Protein AF-A0A6C1BRN6-F1 (afdb_monomer_lite)

pLDDT: mean 79.65, std 22.31, range [35.38, 98.5]

Structure (mmCIF, N/CA/C/O backbone):
data_AF-A0A6C1BRN6-F1
#
_entry.id   AF-A0A6C1BRN6-F1
#
loop_
_atom_site.group_PDB
_atom_site.id
_atom_site.type_symbol
_atom_site.label_atom_id
_atom_site.label_alt_id
_atom_site.label_comp_id
_atom_site.label_asym_id
_atom_site.label_entity_id
_atom_site.label_seq_id
_atom_site.pdbx_PDB_ins_code
_atom_site.Cartn_x
_atom_site.Cartn_y
_atom_site.Cartn_z
_atom_site.occupancy
_atom_site.B_iso_or_equiv
_atom_site.auth_seq_id
_atom_site.auth_comp_id
_atom_site.auth_asym_id
_atom_site.auth_atom_id
_atom_site.pdbx_PDB_model_num
ATOM 1 N N . MET A 1 1 ? -15.919 62.229 39.382 1.00 37.22 1 MET A N 1
ATOM 2 C CA . MET A 1 1 ? -16.011 63.079 38.175 1.00 37.22 1 MET A CA 1
ATOM 3 C C . MET A 1 1 ? -14.932 62.660 37.191 1.00 37.22 1 MET A C 1
ATOM 5 O O . MET A 1 1 ? -13.781 62.883 37.513 1.00 37.22 1 MET A O 1
ATOM 9 N N . ARG A 1 2 ? -15.351 62.131 36.026 1.00 44.00 2 AR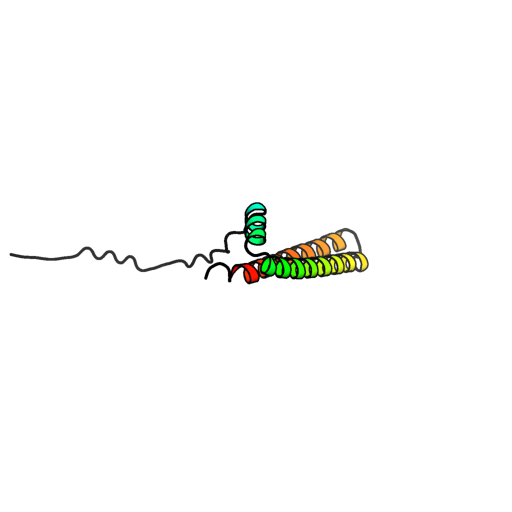G A N 1
ATOM 10 C CA . ARG A 1 2 ? -14.684 62.185 34.702 1.00 44.00 2 ARG A CA 1
ATOM 11 C C . ARG A 1 2 ? -13.297 61.509 34.572 1.00 44.00 2 ARG A C 1
ATOM 13 O O . ARG A 1 2 ? -12.445 61.709 35.409 1.00 44.00 2 ARG A O 1
ATOM 20 N N . LYS A 1 3 ? -12.945 60.781 33.511 1.00 41.94 3 LYS A N 1
ATOM 21 C CA . LYS A 1 3 ? -13.578 60.415 32.231 1.00 41.94 3 LYS A CA 1
ATOM 22 C C . LYS A 1 3 ? -12.602 59.455 31.515 1.00 41.94 3 LYS A C 1
ATOM 24 O O . LYS A 1 3 ? -11.403 59.665 31.620 1.00 41.94 3 LYS A O 1
ATOM 29 N N . ALA A 1 4 ? -13.182 58.551 30.719 1.00 50.88 4 ALA A N 1
ATOM 30 C CA . ALA A 1 4 ? -12.688 58.005 29.443 1.00 50.88 4 ALA A CA 1
ATOM 31 C C . ALA A 1 4 ? -11.421 57.117 29.456 1.00 50.88 4 ALA A C 1
ATOM 33 O O . ALA A 1 4 ? -10.355 57.551 29.862 1.00 50.88 4 ALA A O 1
ATOM 34 N N . LEU A 1 5 ? -11.548 55.818 29.131 1.00 46.06 5 LEU A N 1
ATOM 35 C CA . LEU A 1 5 ? -11.596 55.232 27.763 1.00 46.06 5 LEU A CA 1
ATOM 36 C C . LEU A 1 5 ? -10.265 55.436 27.011 1.00 46.06 5 LEU A C 1
ATOM 38 O O . LEU A 1 5 ? -9.751 56.539 26.982 1.00 46.06 5 LEU A O 1
ATOM 42 N N . ALA A 1 6 ? -9.679 54.483 26.294 1.00 46.31 6 ALA A N 1
ATOM 43 C CA . ALA A 1 6 ? -10.056 53.133 25.905 1.00 46.31 6 ALA A CA 1
ATOM 44 C C . ALA A 1 6 ? -8.781 52.471 25.360 1.00 46.31 6 ALA A C 1
ATOM 46 O O . ALA A 1 6 ? -8.067 53.090 24.573 1.00 46.31 6 ALA A O 1
ATOM 47 N N . ILE A 1 7 ? -8.503 51.223 25.734 1.00 51.47 7 ILE A N 1
ATOM 48 C CA . ILE A 1 7 ? -7.490 50.418 25.046 1.00 51.47 7 ILE A CA 1
ATOM 49 C C . ILE A 1 7 ? -8.252 49.507 24.088 1.00 51.47 7 ILE A C 1
ATOM 51 O O . ILE A 1 7 ? -8.774 48.463 24.468 1.00 51.47 7 ILE A O 1
ATOM 55 N N . LEU A 1 8 ? -8.375 49.968 22.845 1.00 44.88 8 LEU A N 1
ATOM 56 C CA . LEU A 1 8 ? -8.818 49.170 21.709 1.00 44.88 8 LEU A CA 1
ATOM 57 C C . LEU A 1 8 ? -7.662 48.262 21.278 1.00 44.88 8 LEU A C 1
ATOM 59 O O . LEU A 1 8 ? -6.878 48.611 20.400 1.00 44.88 8 LEU A O 1
ATOM 63 N N . THR A 1 9 ? -7.550 47.081 21.878 1.00 54.16 9 THR A N 1
ATOM 64 C CA . THR A 1 9 ? -6.794 45.975 21.281 1.00 54.16 9 THR A CA 1
ATOM 65 C C . THR A 1 9 ? -7.710 45.221 20.327 1.00 54.16 9 THR A C 1
ATOM 67 O O . THR A 1 9 ? -8.339 44.220 20.664 1.00 54.16 9 THR A O 1
ATOM 70 N N . ALA A 1 10 ? -7.788 45.729 19.099 1.00 46.69 10 ALA A N 1
ATOM 71 C CA . ALA A 1 10 ? -8.308 44.989 17.961 1.00 46.69 10 ALA A CA 1
ATOM 72 C C . ALA A 1 10 ? -7.311 43.877 17.586 1.00 46.69 10 ALA A C 1
ATOM 74 O O . ALA A 1 10 ? -6.494 44.033 16.683 1.00 46.69 10 ALA A O 1
ATOM 75 N N . LEU A 1 11 ? -7.373 42.740 18.281 1.00 50.22 11 LEU A N 1
ATOM 76 C CA . LEU A 1 11 ? -6.836 41.478 17.769 1.00 50.22 11 LEU A CA 1
ATOM 77 C C . LEU A 1 11 ? -7.850 40.931 16.762 1.00 50.22 11 LEU A C 1
ATOM 79 O O . LEU A 1 11 ? -8.642 40.035 17.047 1.00 50.22 11 LEU A O 1
ATOM 83 N N . ALA A 1 12 ? -7.863 41.566 15.590 1.00 46.47 12 ALA A N 1
ATOM 84 C CA . ALA A 1 12 ? -8.566 41.070 14.426 1.00 46.47 12 ALA A CA 1
ATOM 85 C C . ALA A 1 12 ? -7.962 39.719 14.041 1.00 46.47 12 ALA A C 1
ATOM 87 O O . ALA A 1 12 ? -6.748 39.575 13.875 1.00 46.47 12 ALA A O 1
ATOM 88 N N . GLY A 1 13 ? -8.848 38.732 13.958 1.00 48.59 13 GLY A N 1
ATOM 89 C CA . GLY A 1 13 ? -8.530 37.358 13.650 1.00 48.59 13 GLY A CA 1
ATOM 90 C C . GLY A 1 13 ? -7.718 37.219 12.372 1.00 48.59 13 GLY A C 1
ATOM 91 O O . GLY A 1 13 ? -8.137 37.625 11.297 1.00 48.59 13 GLY A O 1
ATOM 92 N N . PHE A 1 14 ? -6.607 36.516 12.503 1.00 42.97 14 PHE A N 1
ATOM 93 C CA . PHE A 1 14 ? -6.263 35.473 11.559 1.00 42.97 14 PHE A CA 1
ATOM 94 C C . PHE A 1 14 ? -6.063 34.217 12.393 1.00 42.97 14 PHE A C 1
ATOM 96 O O . PHE A 1 14 ? -4.945 33.816 12.706 1.00 42.97 14 PHE A O 1
ATOM 103 N N . SER A 1 15 ? -7.185 33.603 12.779 1.00 42.88 15 SER A N 1
ATOM 104 C CA . SER A 1 15 ? -7.213 32.164 12.998 1.00 42.88 15 SER A CA 1
ATOM 105 C C . SER A 1 15 ? -6.847 31.557 11.655 1.00 42.88 15 SER A C 1
ATOM 107 O O . SER A 1 15 ? -7.708 31.282 10.819 1.00 42.88 15 SER A O 1
ATOM 109 N N . THR A 1 16 ? -5.549 31.416 11.404 1.00 47.31 16 THR A N 1
ATOM 110 C CA . THR A 1 16 ? -5.083 30.408 10.480 1.00 47.31 16 THR A CA 1
ATOM 111 C C . THR A 1 16 ? -5.686 29.123 11.023 1.00 47.31 16 THR A C 1
ATOM 113 O O . THR A 1 16 ? -5.269 28.583 12.046 1.00 47.31 16 THR A O 1
ATOM 116 N N . LEU A 1 17 ? -6.765 28.678 10.376 1.00 43.59 17 LEU A N 1
ATOM 117 C CA . LEU A 1 17 ? -7.080 27.271 10.261 1.00 43.59 17 LEU A CA 1
ATOM 118 C C . LEU A 1 17 ? -5.795 26.655 9.724 1.00 43.59 17 LEU A C 1
ATOM 120 O O . LEU A 1 17 ? -5.593 26.526 8.518 1.00 43.59 17 LEU A O 1
ATOM 124 N N . ALA A 1 18 ? -4.877 26.347 10.640 1.00 36.56 18 ALA A N 1
ATOM 125 C CA . ALA A 1 18 ? -3.966 25.261 10.455 1.00 36.56 18 ALA A CA 1
ATOM 126 C C . ALA A 1 18 ? -4.899 24.135 10.036 1.00 36.56 18 ALA A C 1
ATOM 128 O O . ALA A 1 18 ? -5.716 23.661 10.828 1.00 36.56 18 ALA A O 1
ATOM 129 N N . LEU A 1 19 ? -4.853 23.803 8.746 1.00 38.97 19 LEU A N 1
ATOM 130 C CA . LEU A 1 19 ? -5.185 22.486 8.250 1.00 38.97 19 LEU A CA 1
ATOM 131 C C . LEU A 1 19 ? -4.296 21.554 9.062 1.00 38.97 19 LEU A C 1
ATOM 133 O O . LEU A 1 19 ? -3.190 21.205 8.656 1.00 38.97 19 LEU A O 1
ATOM 137 N N . ALA A 1 20 ? -4.733 21.273 10.286 1.00 37.97 20 ALA A N 1
ATOM 138 C CA . ALA A 1 20 ? -4.144 20.304 11.155 1.00 37.97 20 ALA A CA 1
ATOM 139 C C . ALA A 1 20 ? -4.363 19.017 10.385 1.00 37.97 20 ALA A C 1
ATOM 141 O O . ALA A 1 20 ? -5.457 18.453 10.386 1.00 37.97 20 ALA A O 1
ATOM 142 N N . GLN A 1 21 ? -3.334 18.602 9.641 1.00 42.28 21 GLN A N 1
ATOM 143 C CA . GLN A 1 21 ? -3.208 17.208 9.280 1.00 42.28 21 GLN A CA 1
ATOM 144 C C . GLN A 1 21 ? -3.485 16.453 10.578 1.00 42.28 21 GLN A C 1
ATOM 146 O O . GLN A 1 21 ? -2.802 16.734 11.572 1.00 42.28 21 GLN A O 1
ATOM 151 N N . PRO A 1 22 ? -4.525 15.601 10.623 1.00 43.59 22 PRO A N 1
ATOM 152 C CA . PRO A 1 22 ? -4.841 14.881 11.841 1.00 43.59 22 PRO A CA 1
ATOM 153 C C . PRO A 1 22 ? -3.547 14.213 12.312 1.00 43.59 22 PRO A C 1
ATOM 155 O O . PRO A 1 22 ? -2.812 13.690 11.463 1.00 43.59 22 PRO A O 1
ATOM 158 N N . PRO A 1 23 ? -3.210 14.304 13.614 1.00 50.81 23 PRO A N 1
ATOM 159 C CA . PRO A 1 23 ? -1.931 13.834 14.119 1.00 50.81 23 PRO A CA 1
ATOM 160 C C . PRO A 1 23 ? -1.734 12.410 13.618 1.00 50.81 23 PRO A C 1
ATOM 162 O O . PRO A 1 23 ? -2.590 11.544 13.815 1.00 50.81 23 PRO A O 1
ATOM 165 N N . TYR A 1 24 ? -0.657 12.203 12.859 1.00 59.00 24 TYR A N 1
ATOM 166 C CA . TYR A 1 24 ? -0.341 10.905 12.288 1.00 59.00 24 TYR A CA 1
ATOM 167 C C . TYR A 1 24 ? -0.273 9.899 13.433 1.00 59.00 24 TYR A C 1
ATOM 169 O O . TYR A 1 24 ? 0.707 9.891 14.173 1.00 59.00 24 TYR A O 1
ATOM 177 N N . MET A 1 25 ? -1.301 9.054 13.570 1.00 67.44 25 MET A N 1
ATOM 178 C CA . MET A 1 25 ? -1.311 8.054 14.629 1.00 67.44 25 MET A CA 1
ATOM 179 C C . MET A 1 25 ? -0.119 7.115 14.427 1.00 67.44 25 MET A C 1
ATOM 181 O O . MET A 1 25 ? -0.023 6.389 13.424 1.00 67.44 25 MET A O 1
ATOM 185 N N . GLY A 1 26 ? 0.808 7.147 15.377 1.00 75.50 26 GLY A N 1
ATOM 186 C CA . GLY A 1 26 ? 1.976 6.288 15.407 1.00 75.50 26 GLY A CA 1
ATOM 187 C C . GLY A 1 26 ? 1.577 4.815 15.500 1.00 75.50 26 GLY A C 1
ATOM 188 O O . GLY A 1 26 ? 0.450 4.456 15.845 1.00 75.50 26 GLY A O 1
ATOM 189 N N . LYS A 1 27 ? 2.527 3.908 15.231 1.00 77.50 27 LYS A N 1
ATOM 190 C CA . LYS A 1 27 ? 2.277 2.451 15.303 1.00 77.50 27 LYS A CA 1
ATOM 191 C C . LYS A 1 27 ? 1.684 2.016 16.653 1.00 77.50 27 LYS A C 1
ATOM 193 O O . LYS A 1 27 ? 0.855 1.110 16.682 1.00 77.50 27 LYS A O 1
ATOM 198 N N . LYS A 1 28 ? 2.123 2.641 17.753 1.00 84.00 28 LYS A N 1
ATOM 199 C CA . LYS A 1 28 ? 1.636 2.352 19.112 1.00 84.00 28 LYS A CA 1
ATOM 200 C C . LYS A 1 28 ? 0.189 2.812 19.303 1.00 84.00 28 LYS A C 1
ATOM 202 O O . LYS A 1 28 ? -0.632 2.030 19.769 1.00 84.00 28 LYS A O 1
ATOM 207 N N . GLU A 1 29 ? -0.128 4.029 18.882 1.00 83.00 29 GLU A N 1
ATOM 208 C CA . GLU A 1 29 ? -1.460 4.627 19.024 1.00 83.00 29 GLU A CA 1
ATOM 209 C C . GLU A 1 29 ? -2.491 3.873 18.177 1.00 83.00 29 GLU A C 1
ATOM 211 O O . GLU A 1 29 ? -3.548 3.504 18.679 1.00 83.00 29 GLU A O 1
ATOM 216 N N . HIS A 1 30 ? -2.140 3.506 16.939 1.00 82.44 30 HIS A N 1
ATOM 217 C CA . HIS A 1 30 ? -3.016 2.703 16.082 1.00 82.44 30 HIS A CA 1
ATOM 218 C C . HIS A 1 30 ? -3.343 1.335 16.703 1.00 82.44 30 HIS A C 1
ATOM 220 O O . HIS A 1 30 ? -4.461 0.837 16.575 1.00 82.44 30 HIS A O 1
ATOM 226 N N . LYS A 1 31 ? -2.376 0.705 17.388 1.00 87.50 31 LYS A N 1
ATOM 227 C CA . LYS A 1 31 ? -2.614 -0.563 18.091 1.00 87.50 31 LYS A CA 1
ATOM 228 C C . LYS A 1 31 ? -3.636 -0.382 19.216 1.00 87.50 31 LYS A C 1
ATOM 230 O O . LYS A 1 31 ? -4.545 -1.201 19.317 1.00 87.50 31 LYS A O 1
ATOM 235 N N . LEU A 1 32 ? -3.502 0.679 20.012 1.00 90.50 32 LEU A N 1
ATOM 236 C CA . LEU A 1 32 ? -4.436 0.990 21.094 1.00 90.50 32 LEU A CA 1
ATOM 237 C C . LEU A 1 32 ? -5.839 1.303 20.554 1.00 90.50 32 LEU A C 1
ATOM 239 O O . LEU A 1 32 ? -6.820 0.743 21.036 1.00 90.50 32 LEU A O 1
ATOM 243 N N . TRP A 1 33 ? -5.933 2.111 19.494 1.00 87.25 33 TRP A N 1
ATOM 244 C CA . TRP A 1 33 ? -7.206 2.409 18.837 1.00 87.25 33 TRP A CA 1
ATOM 245 C C . TRP A 1 33 ? -7.908 1.141 18.340 1.00 87.25 33 TRP A C 1
ATOM 247 O O . TRP A 1 33 ? -9.099 0.965 18.586 1.00 87.25 33 TRP A O 1
ATOM 257 N N . CYS A 1 34 ? -7.170 0.219 17.715 1.00 89.56 34 CYS A N 1
ATOM 258 C CA . CYS A 1 34 ? -7.713 -1.063 17.270 1.00 89.56 34 CYS A CA 1
ATOM 259 C C . CYS A 1 34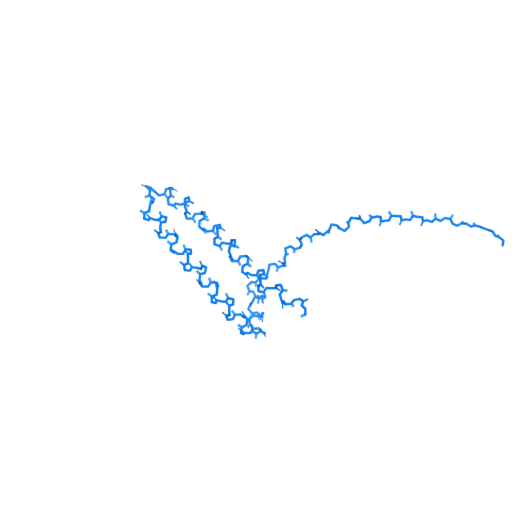 ? -8.209 -1.950 18.416 1.00 89.56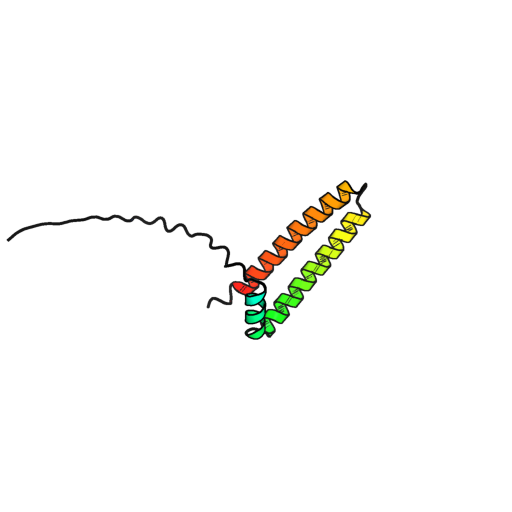 34 CYS A C 1
ATOM 261 O O . CYS A 1 34 ? -9.189 -2.665 18.230 1.00 89.56 34 CYS A O 1
ATOM 263 N N . GLN A 1 35 ? -7.553 -1.920 19.582 1.00 91.75 35 GLN A N 1
ATOM 264 C CA . GLN A 1 35 ? -8.027 -2.651 20.762 1.00 91.75 35 GLN A CA 1
ATOM 265 C C . GLN A 1 35 ? -9.364 -2.096 21.267 1.00 91.75 35 GLN A C 1
ATOM 267 O O . GLN A 1 35 ? -10.225 -2.869 21.670 1.00 91.75 35 GLN A O 1
ATOM 272 N N . GLN A 1 36 ? -9.545 -0.775 21.215 1.00 91.81 36 GLN A N 1
ATOM 273 C CA . GLN A 1 36 ? -10.766 -0.099 21.664 1.00 91.81 36 GLN A CA 1
ATOM 274 C C . GLN A 1 36 ? -11.901 -0.142 20.624 1.00 91.81 36 GLN A C 1
ATOM 276 O O . GLN A 1 36 ? -13.068 -0.092 20.990 1.00 91.81 36 GLN A O 1
ATOM 281 N N . ASN A 1 37 ? -11.574 -0.242 19.331 1.00 90.00 37 ASN A N 1
ATOM 282 C CA . ASN A 1 37 ? -12.517 -0.099 18.216 1.00 90.00 37 ASN A CA 1
ATOM 283 C C . ASN A 1 37 ? -12.421 -1.287 17.248 1.00 90.00 37 ASN A C 1
ATOM 285 O O . ASN A 1 37 ? -12.211 -1.103 16.046 1.00 90.00 37 ASN A O 1
ATOM 289 N N . TRP A 1 38 ? -12.519 -2.515 17.764 1.00 90.88 38 TRP A N 1
ATOM 290 C CA . TRP A 1 38 ? -12.145 -3.713 17.006 1.00 90.88 38 TRP A CA 1
ATOM 291 C C . TRP A 1 38 ? -12.885 -3.876 15.671 1.00 90.88 38 TRP A C 1
ATOM 293 O O . TRP A 1 38 ? -12.235 -4.090 14.648 1.00 90.88 38 TRP A O 1
ATOM 303 N N . ASP A 1 39 ? -14.209 -3.712 15.630 1.00 94.06 39 ASP A N 1
ATOM 304 C CA . ASP A 1 39 ? -14.966 -3.885 14.380 1.00 94.06 39 ASP A CA 1
ATOM 305 C C . ASP A 1 39 ? -14.635 -2.822 13.331 1.00 94.06 39 ASP A C 1
ATOM 307 O O . ASP A 1 39 ? -14.486 -3.127 12.146 1.00 94.06 39 ASP A O 1
ATOM 311 N N . ARG A 1 40 ? -14.407 -1.581 13.766 1.00 88.88 40 ARG A N 1
ATOM 312 C CA . ARG A 1 40 ? -13.975 -0.502 12.873 1.00 88.88 40 ARG A CA 1
ATOM 313 C C . ARG A 1 40 ? -12.536 -0.707 12.397 1.00 88.88 40 ARG A C 1
ATOM 315 O O . ARG A 1 40 ? -12.221 -0.453 11.236 1.00 88.88 40 ARG A O 1
ATOM 322 N N . CYS A 1 41 ? -11.669 -1.227 13.264 1.00 91.62 41 CYS A N 1
ATOM 323 C CA . CYS A 1 41 ? -10.317 -1.627 12.893 1.00 91.62 41 CYS A CA 1
ATOM 324 C C . CYS A 1 41 ? -10.315 -2.795 11.897 1.00 91.62 41 CYS A C 1
ATOM 326 O O . CYS A 1 41 ? -9.500 -2.794 10.977 1.00 91.62 41 CYS A O 1
ATOM 328 N N . LYS A 1 42 ? -11.234 -3.759 12.019 1.00 95.31 42 LYS A N 1
ATOM 329 C CA . LYS A 1 42 ? -11.396 -4.867 11.065 1.00 95.31 42 LYS A CA 1
ATOM 330 C C . LYS A 1 42 ? -11.687 -4.345 9.656 1.00 95.31 42 LYS A C 1
ATOM 332 O O . LYS A 1 42 ? -10.944 -4.664 8.733 1.00 95.31 42 LYS A O 1
ATOM 337 N N . GLN A 1 43 ? -12.658 -3.442 9.521 1.00 95.19 43 GLN A N 1
ATOM 338 C CA . GLN A 1 43 ? -12.974 -2.785 8.246 1.00 95.19 43 GLN A CA 1
ATOM 339 C C . GLN A 1 43 ? -11.780 -1.995 7.685 1.00 95.19 43 GLN A C 1
ATOM 341 O O . GLN A 1 43 ? -11.443 -2.117 6.508 1.00 95.19 43 GLN A O 1
ATOM 346 N N . PHE A 1 44 ? -11.081 -1.230 8.532 1.00 93.31 44 PHE A N 1
ATOM 347 C CA . PHE A 1 44 ? -9.864 -0.525 8.121 1.00 93.31 44 PHE A CA 1
ATOM 348 C C . PHE A 1 44 ? -8.795 -1.494 7.592 1.00 93.31 44 PHE A C 1
ATOM 350 O O . PHE A 1 44 ? -8.162 -1.230 6.570 1.00 93.31 44 PHE A O 1
ATOM 357 N N . ARG A 1 45 ? -8.582 -2.623 8.278 1.00 93.88 45 ARG A N 1
ATOM 358 C CA . ARG A 1 45 ? -7.602 -3.647 7.891 1.00 93.88 45 ARG A CA 1
ATOM 359 C C . ARG A 1 45 ? -7.956 -4.294 6.558 1.00 93.88 45 ARG A C 1
ATOM 361 O O . ARG A 1 45 ? -7.057 -4.466 5.741 1.00 93.88 45 ARG A O 1
ATOM 368 N N . GLU A 1 46 ? -9.224 -4.618 6.333 1.00 97.4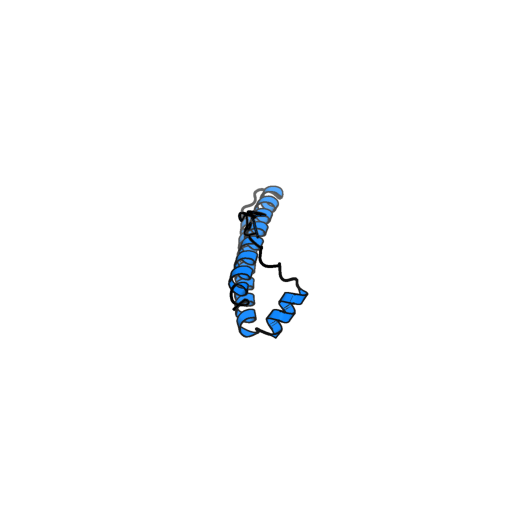4 46 GLU A N 1
ATOM 369 C CA . GLU A 1 46 ? -9.700 -5.173 5.063 1.00 97.44 46 GLU A CA 1
ATOM 370 C C . GLU A 1 46 ? -9.452 -4.204 3.902 1.00 97.44 46 GLU A C 1
ATOM 372 O O . GLU A 1 46 ? -8.842 -4.575 2.900 1.00 97.44 46 GLU A O 1
ATOM 377 N N . GLU A 1 47 ? -9.823 -2.931 4.051 1.00 96.56 47 GLU A N 1
ATOM 378 C CA . GLU A 1 47 ? -9.569 -1.912 3.026 1.00 96.56 47 GLU A CA 1
ATOM 379 C C . GLU A 1 47 ? -8.067 -1.661 2.804 1.00 96.56 47 GLU A C 1
ATOM 381 O O . GLU A 1 47 ? -7.607 -1.501 1.669 1.00 96.56 47 GLU A O 1
ATOM 386 N N . ALA A 1 48 ? -7.266 -1.693 3.872 1.00 95.56 48 ALA A N 1
ATOM 387 C CA . ALA A 1 48 ? -5.814 -1.574 3.787 1.00 95.56 48 ALA A CA 1
ATOM 388 C C . ALA A 1 48 ? -5.175 -2.746 3.021 1.00 95.56 48 ALA A C 1
ATOM 390 O O . ALA A 1 48 ? -4.209 -2.541 2.279 1.00 95.56 48 ALA A O 1
ATOM 391 N N . LEU A 1 49 ? -5.708 -3.963 3.177 1.00 97.62 49 LEU A N 1
ATOM 392 C CA . LEU A 1 49 ? -5.275 -5.136 2.416 1.00 97.62 49 LEU A CA 1
ATOM 393 C C . LEU A 1 49 ? -5.615 -4.986 0.932 1.00 97.62 49 LEU A C 1
ATOM 395 O O . LEU A 1 49 ? -4.723 -5.175 0.108 1.00 97.62 49 LEU A O 1
ATOM 399 N N . LYS A 1 50 ? -6.822 -4.515 0.589 1.00 98.00 50 LYS A N 1
ATOM 400 C CA . LYS A 1 50 ? -7.203 -4.234 -0.809 1.00 98.00 50 LYS A CA 1
ATOM 401 C C . LYS A 1 50 ? -6.263 -3.223 -1.475 1.00 98.00 50 LYS A C 1
ATOM 403 O O . LYS A 1 50 ? -5.854 -3.415 -2.618 1.00 98.00 50 LYS A O 1
ATOM 408 N N . ILE A 1 51 ? -5.878 -2.151 -0.771 1.00 97.19 51 ILE A N 1
ATOM 409 C CA . ILE A 1 51 ? -4.877 -1.185 -1.272 1.00 97.19 51 ILE A CA 1
ATOM 410 C C . ILE A 1 51 ? -3.543 -1.890 -1.545 1.00 97.19 51 ILE A C 1
ATOM 412 O O . ILE A 1 51 ? -2.918 -1.677 -2.585 1.00 97.19 51 ILE A O 1
ATOM 416 N N . ARG A 1 52 ? -3.094 -2.743 -0.618 1.00 96.19 52 ARG A N 1
ATOM 417 C CA . ARG A 1 52 ? -1.829 -3.471 -0.756 1.00 96.19 52 ARG A CA 1
ATOM 418 C C . ARG A 1 52 ? -1.851 -4.427 -1.947 1.00 96.19 52 ARG A C 1
ATOM 420 O O . ARG A 1 52 ? -0.881 -4.451 -2.697 1.00 96.19 52 ARG A O 1
ATOM 427 N N . GLU A 1 53 ? -2.934 -5.172 -2.133 1.00 98.12 53 GLU A N 1
ATOM 428 C CA . GLU A 1 53 ? -3.118 -6.077 -3.271 1.00 98.12 53 GLU A CA 1
ATOM 429 C C . GLU A 1 53 ? -3.075 -5.322 -4.601 1.00 98.12 53 GLU A C 1
ATOM 431 O O . GLU A 1 53 ? -2.318 -5.704 -5.493 1.00 98.12 53 GLU A O 1
ATOM 436 N N . ARG A 1 54 ? -3.785 -4.189 -4.709 1.00 97.69 54 ARG A N 1
ATOM 437 C CA . ARG A 1 54 ? -3.719 -3.330 -5.902 1.00 97.69 54 ARG A CA 1
ATOM 438 C C . ARG A 1 54 ? -2.307 -2.824 -6.176 1.00 97.69 54 ARG A C 1
ATOM 440 O O . ARG A 1 54 ? -1.875 -2.836 -7.323 1.00 97.69 54 ARG A O 1
ATOM 447 N N . ASN A 1 55 ? -1.573 -2.399 -5.149 1.00 97.38 55 ASN A N 1
ATOM 448 C CA . ASN A 1 55 ? -0.197 -1.936 -5.329 1.00 97.38 55 ASN A CA 1
ATOM 449 C C . ASN A 1 55 ? 0.726 -3.065 -5.790 1.00 97.38 55 ASN A C 1
ATOM 451 O O . ASN A 1 55 ? 1.512 -2.848 -6.703 1.00 97.38 55 ASN A O 1
ATOM 455 N N . ILE A 1 56 ? 0.597 -4.270 -5.224 1.00 97.81 56 ILE A N 1
ATOM 456 C CA . ILE A 1 56 ? 1.352 -5.446 -5.682 1.00 97.81 56 ILE A CA 1
ATOM 457 C C . ILE A 1 56 ? 1.048 -5.725 -7.156 1.00 97.81 56 ILE A C 1
ATOM 459 O O . ILE A 1 56 ? 1.967 -5.978 -7.932 1.00 97.81 56 ILE A O 1
ATOM 463 N N . GLN A 1 57 ? -0.222 -5.653 -7.556 1.00 98.38 57 GLN A N 1
ATOM 464 C CA . GLN A 1 57 ? -0.606 -5.859 -8.948 1.00 98.38 57 GLN A CA 1
ATOM 465 C C . GLN A 1 57 ? -0.003 -4.789 -9.870 1.00 98.38 57 GLN A C 1
ATOM 467 O O . GLN A 1 57 ? 0.586 -5.130 -10.893 1.00 98.38 57 GLN A O 1
ATOM 472 N N . ARG A 1 58 ? -0.057 -3.511 -9.480 1.00 98.31 58 ARG A N 1
ATOM 473 C CA . ARG A 1 58 ? 0.572 -2.412 -10.230 1.00 98.31 58 ARG A CA 1
ATOM 474 C C . ARG A 1 58 ? 2.094 -2.569 -10.321 1.00 98.31 58 ARG A C 1
ATOM 476 O O . ARG A 1 58 ? 2.658 -2.346 -11.385 1.00 98.31 58 ARG A O 1
ATOM 483 N N . GLU A 1 59 ? 2.769 -2.996 -9.251 1.00 98.00 59 GLU A N 1
ATOM 484 C CA . GLU A 1 59 ? 4.213 -3.281 -9.282 1.00 98.00 59 GLU A CA 1
ATOM 485 C C . GLU A 1 59 ? 4.546 -4.447 -10.230 1.00 98.00 59 GLU A C 1
ATOM 487 O O . GLU A 1 59 ? 5.537 -4.379 -10.958 1.00 98.00 59 GLU A O 1
ATOM 492 N N . ARG A 1 60 ? 3.706 -5.493 -10.279 1.00 98.50 60 ARG A N 1
ATOM 493 C CA . ARG A 1 60 ? 3.848 -6.579 -11.267 1.00 98.50 60 ARG A CA 1
ATOM 494 C C . ARG A 1 60 ? 3.692 -6.063 -12.694 1.00 98.50 60 ARG A C 1
ATOM 496 O O . ARG A 1 60 ? 4.480 -6.440 -13.555 1.00 98.50 60 ARG A O 1
ATOM 503 N N . GLU A 1 61 ? 2.722 -5.189 -12.945 1.00 98.44 61 GLU A N 1
ATOM 504 C CA . GLU A 1 61 ? 2.555 -4.565 -14.260 1.00 98.44 61 GLU A CA 1
ATOM 505 C C . GLU A 1 61 ? 3.747 -3.687 -14.645 1.00 98.44 61 GLU A C 1
ATOM 507 O O . GLU A 1 61 ? 4.189 -3.748 -15.792 1.00 98.44 61 GLU A O 1
ATOM 512 N N . CYS A 1 62 ? 4.295 -2.911 -13.700 1.00 98.38 62 CYS A N 1
ATOM 513 C CA . CYS A 1 62 ? 5.532 -2.161 -13.916 1.00 98.38 62 CYS A CA 1
ATOM 514 C C . CYS A 1 62 ? 6.651 -3.094 -14.384 1.00 98.38 62 CYS A C 1
ATOM 516 O O . CYS A 1 62 ? 7.323 -2.797 -15.364 1.00 98.38 62 CYS A O 1
ATOM 518 N N . LEU A 1 63 ? 6.824 -4.239 -13.715 1.00 98.25 63 LEU A N 1
ATOM 519 C CA . LEU A 1 63 ? 7.859 -5.211 -14.064 1.00 98.25 63 LEU A CA 1
ATOM 520 C C . LEU A 1 63 ? 7.646 -5.820 -15.458 1.00 98.25 63 LEU A C 1
ATOM 522 O O . LEU A 1 63 ? 8.602 -5.968 -16.207 1.00 98.25 63 LEU A O 1
ATOM 526 N N . GLN A 1 64 ? 6.404 -6.153 -15.818 1.00 98.50 64 GLN A N 1
ATOM 527 C CA . GLN A 1 64 ? 6.080 -6.746 -17.121 1.00 98.50 64 GLN A CA 1
ATOM 528 C C . GLN A 1 64 ? 6.244 -5.769 -18.293 1.00 98.50 64 GLN A C 1
ATOM 530 O O . GLN A 1 64 ? 6.538 -6.199 -19.405 1.00 98.50 64 GLN A O 1
ATOM 535 N N . LYS A 1 65 ? 6.012 -4.471 -18.065 1.00 98.00 65 LYS A N 1
ATOM 536 C CA . LYS A 1 65 ? 6.030 -3.434 -19.111 1.00 98.00 65 LYS A CA 1
ATOM 537 C C . LYS A 1 65 ? 7.367 -2.692 -19.211 1.00 98.00 65 LYS A C 1
ATOM 539 O O . LYS A 1 65 ? 7.589 -1.987 -20.196 1.00 98.00 65 LYS A O 1
ATOM 544 N N . ALA A 1 66 ? 8.228 -2.791 -18.201 1.00 98.06 66 ALA A N 1
ATOM 545 C CA . ALA A 1 66 ? 9.494 -2.071 -18.170 1.00 98.06 66 ALA A CA 1
ATOM 546 C C . ALA A 1 66 ? 10.448 -2.551 -19.272 1.00 98.06 66 ALA A C 1
ATOM 548 O O . ALA A 1 66 ? 10.648 -3.747 -19.469 1.00 98.06 66 ALA A O 1
ATOM 549 N N . LYS A 1 67 ? 11.066 -1.595 -19.972 1.00 98.00 67 LYS A N 1
ATOM 550 C CA . LYS A 1 67 ? 12.085 -1.870 -20.998 1.00 98.00 67 LYS A CA 1
ATOM 551 C C . LYS A 1 67 ? 13.452 -2.185 -20.392 1.00 98.00 67 LYS A C 1
ATOM 553 O O . LYS A 1 67 ? 14.247 -2.889 -21.003 1.00 98.00 67 LYS A O 1
ATOM 558 N N . ASP A 1 68 ? 13.711 -1.647 -19.206 1.00 98.44 68 ASP A N 1
ATOM 559 C CA . ASP A 1 68 ? 14.956 -1.794 -18.467 1.00 98.44 68 ASP A CA 1
ATOM 560 C C . ASP A 1 68 ? 14.722 -1.598 -16.959 1.00 98.44 68 ASP A C 1
ATOM 562 O O . ASP A 1 68 ? 13.607 -1.339 -16.492 1.00 98.44 68 ASP A O 1
ATOM 566 N N . PHE A 1 69 ? 15.801 -1.735 -16.191 1.00 98.06 69 PHE A N 1
ATOM 567 C CA . PHE A 1 69 ? 15.792 -1.582 -14.741 1.00 98.06 69 PHE A CA 1
ATOM 568 C C . PHE A 1 69 ? 15.312 -0.197 -14.279 1.00 98.06 69 PHE A C 1
ATOM 570 O O . PHE A 1 69 ? 14.553 -0.106 -13.314 1.00 98.06 69 PHE A O 1
ATOM 577 N N . TRP A 1 70 ? 15.714 0.880 -14.955 1.00 98.38 70 TRP A N 1
ATOM 578 C CA . TRP A 1 70 ? 15.393 2.241 -14.522 1.00 98.38 70 TRP A CA 1
ATOM 579 C C . TRP A 1 70 ? 13.931 2.587 -14.784 1.00 98.38 70 TRP A C 1
ATOM 581 O O . TRP A 1 70 ? 13.279 3.153 -13.907 1.00 98.38 70 TRP A O 1
ATOM 591 N N . ALA A 1 71 ? 13.384 2.153 -15.921 1.00 98.44 71 ALA A N 1
ATOM 592 C CA . ALA A 1 71 ? 11.959 2.264 -16.214 1.00 98.44 71 ALA A CA 1
ATOM 593 C C . ALA A 1 71 ? 11.104 1.510 -15.175 1.00 98.44 71 ALA A C 1
ATOM 595 O O . ALA A 1 71 ? 10.048 1.994 -14.756 1.00 98.44 71 ALA A O 1
ATOM 596 N N . PHE A 1 72 ? 11.567 0.341 -14.716 1.00 98.50 72 PHE A N 1
ATOM 597 C CA . PHE A 1 72 ? 10.911 -0.383 -13.628 1.00 98.50 72 PHE A CA 1
ATOM 598 C C . PHE A 1 72 ? 10.968 0.391 -12.304 1.00 98.50 72 PHE A C 1
ATOM 600 O O . PHE A 1 72 ? 9.934 0.554 -11.652 1.00 98.50 72 PHE A O 1
ATOM 607 N N . GLU A 1 73 ? 12.147 0.877 -11.903 1.00 98.25 73 GLU A N 1
ATOM 608 C CA . GLU A 1 73 ? 12.308 1.623 -10.650 1.00 98.25 73 GLU A CA 1
ATOM 609 C C . GLU A 1 73 ? 11.471 2.908 -10.630 1.00 98.25 73 GLU A C 1
ATOM 611 O O . GLU A 1 73 ? 10.831 3.196 -9.614 1.00 98.25 73 GLU A O 1
ATOM 616 N N . GLU A 1 74 ? 11.403 3.634 -11.749 1.00 98.38 74 GLU A N 1
ATOM 617 C CA . GLU A 1 74 ? 10.564 4.824 -11.896 1.00 98.38 74 GLU A CA 1
ATOM 618 C C . GLU A 1 74 ? 9.076 4.485 -11.725 1.00 98.38 74 GLU A C 1
ATOM 620 O O . GLU A 1 74 ? 8.393 5.0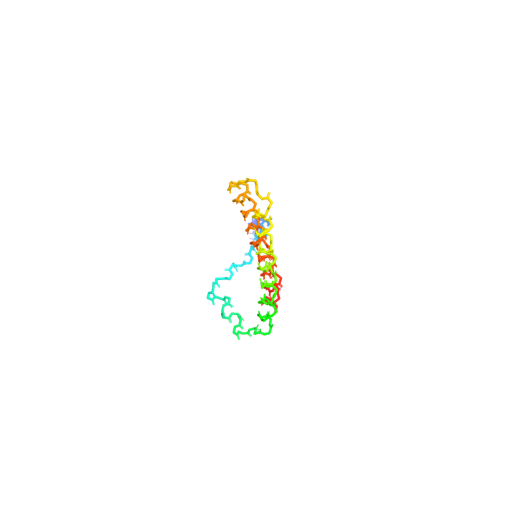75 -10.881 1.00 98.38 74 GLU A O 1
ATOM 625 N N . CYS A 1 75 ? 8.576 3.479 -12.450 1.00 98.50 75 CYS A N 1
ATOM 626 C CA . CYS A 1 75 ? 7.184 3.041 -12.340 1.00 98.50 75 CYS A CA 1
ATOM 627 C C . CYS A 1 75 ? 6.850 2.576 -10.911 1.00 98.50 75 CYS A C 1
ATOM 629 O O . CYS A 1 75 ? 5.864 3.012 -10.311 1.00 98.50 75 CYS A O 1
ATOM 631 N N . LYS A 1 76 ? 7.716 1.755 -10.306 1.00 97.94 76 LYS A N 1
ATOM 632 C CA . LYS A 1 76 ? 7.561 1.276 -8.924 1.00 97.94 76 LYS A CA 1
ATOM 633 C C . LYS A 1 76 ? 7.533 2.434 -7.922 1.00 97.94 76 LYS A C 1
ATOM 635 O O . LYS A 1 76 ? 6.764 2.395 -6.958 1.00 97.94 76 LYS A O 1
ATOM 640 N N . ALA A 1 77 ? 8.348 3.471 -8.117 1.00 98.06 77 ALA A N 1
ATOM 641 C CA . ALA A 1 77 ? 8.339 4.652 -7.258 1.00 98.06 77 ALA A CA 1
ATOM 642 C C . ALA A 1 77 ? 6.987 5.383 -7.312 1.00 98.06 77 ALA A C 1
ATOM 644 O O . ALA A 1 77 ? 6.442 5.725 -6.258 1.00 98.06 77 ALA A O 1
ATOM 645 N N . GLN A 1 78 ? 6.402 5.542 -8.503 1.00 97.50 78 GLN A N 1
ATOM 646 C CA . GLN A 1 78 ? 5.071 6.137 -8.665 1.00 97.50 78 GLN A CA 1
ATOM 647 C C . GLN A 1 78 ? 3.985 5.301 -7.970 1.00 97.50 78 GLN A C 1
ATOM 649 O O . GLN A 1 78 ? 3.183 5.848 -7.208 1.00 97.50 78 GLN A O 1
ATOM 654 N N . VAL A 1 79 ? 4.014 3.972 -8.131 1.00 97.81 79 VAL A N 1
ATOM 655 C CA . VAL A 1 79 ? 3.085 3.059 -7.438 1.00 97.81 79 VAL A CA 1
ATOM 656 C C . VAL A 1 79 ? 3.197 3.200 -5.918 1.00 97.81 79 VAL A C 1
ATOM 658 O O . VAL A 1 79 ? 2.180 3.282 -5.228 1.00 97.81 79 VAL A O 1
ATOM 661 N N . LYS A 1 80 ? 4.416 3.308 -5.372 1.00 95.06 80 LYS A N 1
ATOM 662 C CA . LYS A 1 80 ? 4.627 3.536 -3.932 1.00 95.06 80 LYS A CA 1
ATOM 663 C C . LYS A 1 80 ? 4.041 4.863 -3.456 1.00 95.06 80 LYS A C 1
ATOM 665 O O . LYS A 1 80 ? 3.456 4.906 -2.372 1.00 95.06 80 LYS A O 1
ATOM 670 N N . VAL A 1 81 ? 4.202 5.942 -4.223 1.00 97.12 81 VAL A N 1
ATOM 671 C CA . VAL A 1 81 ? 3.623 7.254 -3.889 1.00 97.12 81 VAL A CA 1
ATOM 672 C C . VAL A 1 81 ? 2.097 7.178 -3.890 1.00 97.12 81 VAL A C 1
ATOM 674 O O . VAL A 1 81 ? 1.467 7.585 -2.912 1.00 97.12 81 VAL A O 1
ATOM 677 N N . GLN A 1 82 ? 1.502 6.579 -4.924 1.00 95.75 82 GLN A N 1
ATOM 678 C CA . GLN A 1 82 ? 0.056 6.381 -5.005 1.00 95.75 82 GLN A CA 1
ATOM 679 C C . GLN A 1 82 ? -0.464 5.526 -3.842 1.00 95.75 82 GLN A C 1
ATOM 681 O O . GLN A 1 82 ? -1.431 5.897 -3.182 1.00 95.75 82 GLN A O 1
ATOM 686 N N . GLY A 1 83 ? 0.224 4.430 -3.522 1.00 95.75 83 GLY A N 1
ATOM 687 C CA . GLY A 1 83 ? -0.126 3.564 -2.403 1.00 95.75 83 GLY A CA 1
ATOM 688 C C . GLY A 1 83 ? -0.084 4.270 -1.047 1.00 95.75 83 GLY A C 1
ATOM 689 O O . GLY A 1 83 ? -0.970 4.068 -0.215 1.00 95.75 83 GLY A O 1
ATOM 690 N N . LYS A 1 84 ? 0.916 5.136 -0.821 1.00 93.94 84 LYS A N 1
ATOM 691 C CA . LYS A 1 84 ? 0.985 5.978 0.384 1.00 93.94 84 LYS A CA 1
ATOM 692 C C . LYS A 1 84 ? -0.190 6.949 0.458 1.00 93.94 84 LYS A C 1
ATOM 694 O O . LYS A 1 84 ? -0.764 7.104 1.535 1.00 93.94 84 LYS A O 1
ATOM 699 N N . ARG A 1 85 ? -0.561 7.565 -0.666 1.00 94.94 85 ARG A N 1
ATOM 700 C CA . ARG A 1 85 ? -1.704 8.478 -0.746 1.00 94.94 85 ARG A CA 1
ATOM 701 C C . ARG A 1 85 ? -3.021 7.764 -0.431 1.00 94.94 85 ARG A C 1
ATOM 703 O O . ARG A 1 85 ? -3.708 8.187 0.492 1.00 94.94 85 ARG A O 1
ATOM 710 N N . GLU A 1 86 ? -3.312 6.642 -1.096 1.00 95.56 86 GLU A N 1
ATOM 711 C CA . GLU A 1 86 ? -4.528 5.844 -0.846 1.00 95.56 86 GLU A CA 1
ATOM 712 C C . GLU A 1 86 ? -4.627 5.411 0.630 1.00 95.56 86 GLU A C 1
ATOM 714 O O . GLU A 1 86 ? -5.693 5.468 1.243 1.00 95.56 86 GLU A O 1
ATOM 719 N N . MET A 1 87 ? -3.502 5.012 1.236 1.00 93.19 87 MET A N 1
ATOM 720 C CA . MET A 1 87 ? -3.451 4.633 2.650 1.00 93.19 87 MET A CA 1
ATOM 721 C C . MET A 1 87 ? -3.681 5.825 3.589 1.00 93.19 87 MET A C 1
ATOM 723 O O . MET A 1 87 ? -4.317 5.671 4.632 1.00 93.19 87 MET A O 1
ATOM 727 N N . SER A 1 88 ? -3.157 7.003 3.248 1.00 90.69 88 SER A N 1
ATOM 728 C CA . SER A 1 88 ? -3.384 8.232 4.014 1.00 90.69 88 SER A CA 1
ATOM 729 C C . SER A 1 88 ? -4.859 8.630 3.989 1.00 90.69 88 SER A C 1
ATOM 731 O O . SER A 1 88 ? -5.444 8.889 5.037 1.00 90.69 88 SER A O 1
ATOM 733 N N . GLU A 1 89 ? -5.481 8.602 2.810 1.00 92.12 89 GLU A N 1
ATOM 734 C CA . GLU A 1 89 ? -6.908 8.893 2.626 1.00 92.12 89 GLU A CA 1
ATOM 735 C C . GLU A 1 89 ? -7.789 7.860 3.348 1.00 92.12 89 GLU A C 1
ATOM 737 O O . GLU A 1 89 ? -8.791 8.207 3.974 1.00 92.12 89 GLU A O 1
ATOM 742 N N . LEU A 1 90 ? -7.409 6.576 3.327 1.00 91.88 90 LEU A N 1
ATOM 743 C CA . LEU A 1 90 ? -8.086 5.545 4.114 1.00 91.88 90 LEU A CA 1
ATOM 744 C C . LEU A 1 90 ? -8.018 5.848 5.615 1.00 91.88 90 LEU A C 1
ATOM 746 O O . LEU A 1 90 ? -9.039 5.794 6.294 1.00 91.88 90 LEU A O 1
ATOM 750 N N . ARG A 1 91 ? -6.837 6.191 6.137 1.00 86.44 91 ARG A N 1
ATOM 751 C CA . ARG A 1 91 ? -6.683 6.551 7.553 1.00 86.44 91 ARG A CA 1
ATOM 752 C C . ARG A 1 91 ? -7.560 7.739 7.917 1.00 86.44 91 ARG A C 1
ATOM 754 O O . ARG A 1 91 ? -8.273 7.656 8.907 1.00 86.44 91 ARG A O 1
ATOM 761 N N . GLN A 1 92 ? -7.551 8.794 7.109 1.00 86.06 92 GLN A N 1
ATOM 762 C CA . GLN A 1 92 ? -8.365 9.981 7.354 1.00 86.06 92 GLN A CA 1
ATOM 763 C C . GLN A 1 92 ? -9.857 9.631 7.471 1.00 86.06 92 GLN A C 1
ATOM 765 O O . GLN A 1 92 ? -10.470 9.940 8.490 1.00 86.06 92 GLN A O 1
ATOM 770 N N . ARG A 1 93 ? -10.405 8.863 6.519 1.00 87.06 93 ARG A N 1
ATOM 771 C CA . ARG A 1 93 ? -11.816 8.425 6.542 1.00 87.06 93 ARG A CA 1
ATOM 772 C C . ARG A 1 93 ? -12.202 7.662 7.811 1.00 87.06 93 ARG A C 1
ATOM 774 O O . ARG A 1 93 ? -13.301 7.823 8.335 1.00 87.06 93 ARG A O 1
ATOM 781 N N . PHE A 1 94 ? -11.314 6.804 8.310 1.00 82.56 94 PHE A N 1
ATOM 782 C CA . PHE A 1 94 ? -11.590 6.010 9.509 1.00 82.56 94 PHE A CA 1
ATOM 783 C C . PHE A 1 94 ? -11.377 6.794 10.811 1.00 82.56 94 PHE A C 1
ATOM 785 O O . PHE A 1 94 ? -11.988 6.456 11.824 1.00 82.56 94 PHE A O 1
ATOM 792 N N . MET A 1 95 ? -10.577 7.860 10.767 1.00 71.50 95 MET A N 1
ATOM 793 C CA . MET A 1 95 ? -10.252 8.711 11.911 1.00 71.50 95 MET A CA 1
ATOM 794 C C . MET A 1 95 ? -11.215 9.885 12.105 1.00 71.50 95 MET A C 1
ATOM 796 O O . MET A 1 95 ? -11.470 10.268 13.242 1.00 71.50 95 MET A O 1
ATOM 800 N N . GLU A 1 96 ? -11.822 10.406 11.038 1.00 68.62 96 GLU A N 1
ATOM 801 C CA . GLU A 1 96 ? -12.786 11.520 11.106 1.00 68.62 96 GLU A CA 1
ATOM 802 C C . GLU A 1 96 ? -14.069 11.198 11.897 1.00 68.62 96 GLU A C 1
ATOM 804 O O . GLU A 1 96 ? -14.822 12.102 12.245 1.00 68.62 96 GLU A O 1
ATOM 809 N N . GLY A 1 97 ? -14.308 9.933 12.263 1.00 52.78 97 GLY A N 1
ATOM 810 C CA . GLY A 1 97 ? -15.397 9.557 13.171 1.00 52.78 97 GLY A CA 1
ATOM 811 C C . GLY A 1 97 ? -14.958 9.132 14.571 1.00 52.78 97 GLY A C 1
ATOM 812 O O . GLY A 1 97 ? -15.713 8.401 15.200 1.00 52.78 97 GLY A O 1
ATOM 813 N N . VAL A 1 98 ? -13.749 9.487 15.019 1.00 50.38 98 VAL A N 1
ATOM 814 C CA . VAL A 1 98 ? -13.259 9.240 16.396 1.00 50.38 98 VAL A CA 1
ATOM 815 C C . VAL A 1 98 ? -13.345 10.512 17.262 1.00 50.38 98 VAL A C 1
ATOM 817 O O . VAL A 1 98 ? -13.204 10.443 18.476 1.00 50.38 98 VAL A O 1
ATOM 820 N N . SER A 1 99 ? -13.615 11.676 16.660 1.00 43.16 99 SER A N 1
ATOM 821 C CA . SER A 1 99 ? -13.675 12.983 17.341 1.00 43.16 99 SER A CA 1
AT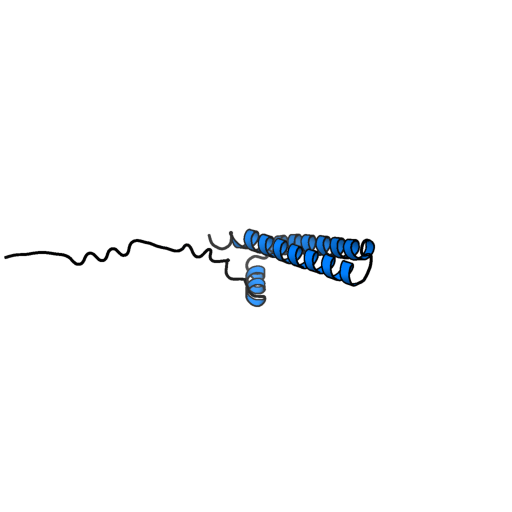OM 822 C C . SER A 1 99 ? -15.095 13.497 17.633 1.00 43.16 99 SER A C 1
ATOM 824 O O . SER A 1 99 ? -15.269 14.704 17.791 1.00 43.16 99 SER A O 1
ATOM 826 N N . ARG A 1 100 ? -16.111 12.628 17.676 1.00 35.38 100 ARG A N 1
ATOM 827 C CA . ARG A 1 100 ? -17.467 12.985 18.125 1.00 35.38 100 ARG A CA 1
ATOM 828 C C . ARG A 1 100 ? -17.888 12.121 19.294 1.00 35.38 100 ARG A C 1
ATOM 830 O O . ARG A 1 100 ? -17.617 10.904 19.217 1.00 35.38 100 ARG A O 1
#

Foldseek 3Di:
DDDDDDPPPPPPDPPPPPPPLPPPQDPVNLVVVCVVVVVLVVVLVVQLVVLVVVLVVQLVVQVVPDPDDVSSVVSNVVSVVVSVVSNSVSVCVSVVVVPD

Sequence (100 aa):
MRKALAILTALAGFSTLALAQPPYMGKKEHKLWCQQNWDRCKQFREEALKIRERNIQRERECLQKAKDFWAFEECKAQVKVQGKREMSELRQRFMEGVSR

Radius of gyration: 23.93 Å; chains: 1; bounding box: 33×70×59 Å

Secondary structure (DSSP, 8-state):
--------------------------HHHHHHHHHHSHHHHHHHHHHHHHHHHHHHHHHHHHHHH-SSHHHHHHHHHHHHHHHHHHHHHHHHHHHTTS--